Protein AF-A0A5E4C0H9-F1 (afdb_monomer_lite)

pLDDT: mean 81.45, std 17.75, range [36.22, 96.88]

Sequence (66 aa):
MEAAGEEEISVEEEAVDKNVFRDCSKIAFYRRQKQLSKNSTYRALLDSITTEKDSTRFQIINEATK

Structure (mmCIF, N/CA/C/O backbone):
data_AF-A0A5E4C0H9-F1
#
_entry.id   AF-A0A5E4C0H9-F1
#
loop_
_atom_site.group_PDB
_atom_site.id
_atom_site.type_symbol
_atom_site.label_atom_id
_atom_site.label_alt_id
_atom_site.label_comp_id
_atom_site.label_asym_id
_atom_site.label_entity_id
_atom_site.label_seq_id
_atom_site.pdbx_PDB_ins_code
_atom_site.Cartn_x
_atom_site.Cartn_y
_atom_site.Cartn_z
_atom_site.occupancy
_atom_site.B_iso_or_equiv
_atom_site.auth_seq_id
_atom_site.auth_comp_id
_atom_site.auth_asym_id
_atom_site.auth_atom_id
_atom_site.pdbx_PDB_model_num
ATOM 1 N N . MET A 1 1 ? 0.739 1.446 -47.220 1.00 39.25 1 MET A N 1
ATOM 2 C CA . MET A 1 1 ? 1.856 1.655 -46.282 1.00 39.25 1 MET A CA 1
ATOM 3 C C . MET A 1 1 ? 1.654 3.053 -45.740 1.00 39.25 1 MET A C 1
ATOM 5 O O . MET A 1 1 ? 1.911 4.003 -46.464 1.00 39.25 1 MET A O 1
ATOM 9 N N . GLU A 1 2 ? 0.990 3.171 -44.590 1.00 36.22 2 GLU A N 1
ATOM 10 C CA . GLU A 1 2 ? 0.723 4.479 -43.983 1.00 36.22 2 GLU A CA 1
ATOM 11 C C . GLU A 1 2 ? 2.035 5.040 -43.439 1.00 36.22 2 GLU A C 1
ATOM 13 O O . GLU A 1 2 ? 2.765 4.351 -42.726 1.00 36.22 2 GLU A O 1
ATOM 18 N N . ALA A 1 3 ? 2.359 6.257 -43.871 1.00 43.72 3 ALA A N 1
ATOM 19 C CA . ALA A 1 3 ? 3.518 7.000 -43.418 1.00 43.72 3 ALA A CA 1
ATOM 20 C C . ALA A 1 3 ? 3.337 7.325 -41.932 1.00 43.72 3 ALA A C 1
ATOM 22 O O . ALA A 1 3 ? 2.349 7.951 -41.546 1.00 43.72 3 ALA A O 1
ATOM 23 N N . ALA A 1 4 ? 4.279 6.858 -41.114 1.00 50.38 4 ALA A N 1
ATOM 24 C CA . ALA A 1 4 ? 4.390 7.251 -39.721 1.00 50.38 4 ALA A CA 1
ATOM 25 C C . ALA A 1 4 ? 4.561 8.774 -39.674 1.00 50.38 4 ALA A C 1
ATOM 27 O O . ALA A 1 4 ? 5.497 9.305 -40.271 1.00 50.38 4 ALA A O 1
ATOM 28 N N . GLY A 1 5 ? 3.604 9.453 -39.040 1.00 44.25 5 GLY A N 1
ATOM 29 C CA . GLY A 1 5 ? 3.653 10.892 -38.830 1.00 44.25 5 GLY A CA 1
ATOM 30 C C . GLY A 1 5 ? 4.940 11.267 -38.109 1.00 44.25 5 GLY A C 1
ATOM 31 O O . GLY A 1 5 ? 5.348 10.590 -37.167 1.00 44.25 5 GLY A O 1
ATOM 32 N N . GLU A 1 6 ? 5.584 12.321 -38.594 1.00 53.66 6 GLU A N 1
ATOM 33 C CA . GLU A 1 6 ? 6.727 12.944 -37.945 1.00 53.66 6 GLU A CA 1
ATOM 34 C C . GLU A 1 6 ? 6.260 13.492 -36.588 1.00 53.66 6 GLU A C 1
ATOM 36 O O . GLU A 1 6 ? 5.648 14.554 -36.503 1.00 53.66 6 GLU A O 1
ATOM 41 N N . GLU A 1 7 ? 6.477 12.724 -35.518 1.00 52.72 7 GLU A N 1
ATOM 42 C CA . GLU A 1 7 ? 6.461 13.266 -34.162 1.00 52.72 7 GLU A CA 1
ATOM 43 C C . GLU A 1 7 ? 7.672 14.195 -34.059 1.00 52.72 7 GLU A C 1
ATOM 45 O O . GLU A 1 7 ? 8.814 13.738 -34.040 1.00 52.72 7 GLU A O 1
ATOM 50 N N . GLU A 1 8 ? 7.428 15.507 -34.066 1.00 50.50 8 GLU A N 1
ATOM 51 C CA . GLU A 1 8 ? 8.443 16.525 -33.804 1.00 50.50 8 GLU A CA 1
ATOM 52 C C . GLU A 1 8 ? 9.076 16.246 -32.432 1.00 50.50 8 GLU A C 1
ATOM 54 O O . GLU A 1 8 ? 8.486 16.492 -31.379 1.00 50.50 8 GLU A O 1
ATOM 59 N N . ILE A 1 9 ? 10.272 15.660 -32.454 1.00 47.62 9 ILE A N 1
ATOM 60 C CA . ILE A 1 9 ? 11.044 15.292 -31.270 1.00 47.62 9 ILE A CA 1
ATOM 61 C C . ILE A 1 9 ? 11.403 16.598 -30.550 1.00 47.62 9 ILE A C 1
ATOM 63 O O . ILE A 1 9 ? 12.177 17.404 -31.071 1.00 47.62 9 ILE A O 1
ATOM 67 N N . SER A 1 10 ? 10.820 16.845 -29.374 1.00 62.16 10 SER A N 1
ATOM 68 C CA . SER A 1 10 ? 11.155 18.029 -28.583 1.00 62.16 10 SER A CA 1
ATOM 69 C C . SER A 1 10 ? 12.629 17.967 -28.160 1.00 62.16 10 SER A C 1
ATOM 71 O O . SER A 1 10 ? 13.142 16.911 -27.796 1.00 62.16 10 SER A O 1
ATOM 73 N N . VAL A 1 11 ? 13.326 19.107 -28.199 1.00 55.44 11 VAL A N 1
ATOM 74 C CA . VAL A 1 11 ? 14.777 19.263 -27.925 1.00 55.44 11 VAL A CA 1
ATOM 75 C C . VAL A 1 11 ? 15.214 18.681 -26.562 1.00 55.44 11 VAL A C 1
ATOM 77 O O . VAL A 1 11 ? 16.388 18.410 -26.329 1.00 55.44 11 VAL A O 1
ATOM 80 N N . GLU A 1 12 ? 14.274 18.435 -25.652 1.00 53.88 12 GLU A N 1
ATOM 81 C CA . GLU A 1 12 ? 14.518 17.853 -24.329 1.00 53.88 12 GLU A CA 1
ATOM 82 C C . GLU A 1 12 ? 14.659 16.315 -24.343 1.00 53.88 12 GLU A C 1
ATOM 84 O O . GLU A 1 12 ? 15.209 15.749 -23.397 1.00 53.88 12 GLU A O 1
ATOM 89 N N . GLU A 1 13 ? 14.188 15.626 -25.391 1.00 55.47 13 GLU A N 1
ATOM 90 C CA . GLU A 1 13 ? 14.287 14.161 -25.549 1.00 55.47 13 GLU A CA 1
ATOM 91 C C . GLU A 1 13 ? 15.718 13.691 -25.881 1.00 55.47 13 GLU A C 1
ATOM 93 O O . GLU A 1 13 ? 16.046 12.530 -25.650 1.00 55.47 13 GLU A O 1
ATOM 98 N N . GLU A 1 14 ? 16.593 14.574 -26.380 1.00 60.16 14 GLU A N 1
ATOM 99 C CA . GLU A 1 14 ? 17.966 14.224 -26.784 1.00 60.16 14 GLU A CA 1
ATOM 100 C C . GLU A 1 14 ? 18.935 14.107 -25.588 1.00 60.16 14 GLU A C 1
ATOM 102 O O . GLU A 1 14 ? 19.880 13.319 -25.614 1.00 60.16 14 GLU A O 1
ATOM 107 N N . ALA A 1 15 ? 18.702 14.855 -24.503 1.00 68.50 15 ALA A N 1
ATOM 108 C CA . ALA A 1 15 ? 19.659 14.971 -23.396 1.00 68.50 15 ALA A CA 1
ATOM 109 C C . ALA A 1 15 ? 19.624 13.799 -22.393 1.00 68.50 15 ALA A C 1
ATOM 111 O O . ALA A 1 15 ? 20.544 13.652 -21.584 1.00 68.50 15 ALA A O 1
ATOM 112 N N . VAL A 1 16 ? 18.571 12.973 -22.407 1.00 77.44 16 VAL A N 1
ATOM 113 C CA . VAL A 1 16 ? 18.380 11.876 -21.447 1.00 77.44 16 VAL A CA 1
ATOM 114 C C . VAL A 1 16 ? 17.904 10.617 -22.163 1.00 77.44 16 VAL A C 1
ATOM 116 O O . VAL A 1 16 ? 16.771 10.551 -22.630 1.00 77.44 16 VAL A O 1
ATOM 119 N N . ASP A 1 17 ? 18.727 9.564 -22.151 1.00 81.56 17 ASP A N 1
ATOM 120 C CA . ASP A 1 17 ? 18.305 8.244 -22.625 1.00 81.56 17 ASP A CA 1
ATOM 121 C C . ASP A 1 17 ? 17.285 7.621 -21.658 1.00 81.56 17 ASP A C 1
ATOM 123 O O . ASP A 1 17 ? 17.612 7.023 -20.626 1.00 81.56 17 ASP A O 1
ATOM 127 N N . LYS A 1 18 ? 16.007 7.745 -22.016 1.00 80.94 18 LYS A N 1
ATOM 128 C CA . LYS A 1 18 ? 14.878 7.201 -21.253 1.00 80.94 18 LYS A CA 1
ATOM 129 C C . LYS A 1 18 ? 14.896 5.675 -21.154 1.00 80.94 18 LYS A C 1
ATOM 131 O O . LYS A 1 18 ? 14.231 5.131 -20.272 1.00 80.94 18 LYS A O 1
ATOM 136 N N . ASN A 1 19 ? 15.663 4.971 -21.989 1.00 83.62 19 ASN A N 1
ATOM 137 C CA . ASN A 1 19 ? 15.761 3.512 -21.928 1.00 83.62 19 ASN A CA 1
ATOM 138 C C . ASN A 1 19 ? 16.520 3.020 -20.691 1.00 83.62 19 ASN A C 1
ATOM 140 O O . ASN A 1 19 ? 16.276 1.899 -20.234 1.00 83.62 19 ASN A O 1
ATOM 144 N N . VAL A 1 20 ? 17.388 3.861 -20.118 1.00 87.31 20 VAL A N 1
ATOM 145 C CA . VAL A 1 20 ? 18.123 3.573 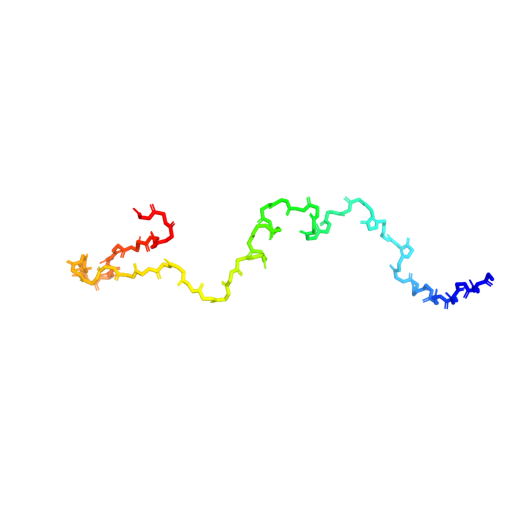-18.876 1.00 87.31 20 VAL A CA 1
ATOM 146 C C . VAL A 1 20 ? 17.180 3.553 -17.669 1.00 87.31 20 VAL A C 1
ATOM 148 O O . VAL A 1 20 ? 17.376 2.789 -16.718 1.00 87.31 20 VAL A O 1
ATOM 151 N N . PHE A 1 21 ? 16.121 4.361 -17.703 1.00 88.75 21 PHE A N 1
ATOM 152 C CA . PHE A 1 21 ? 15.185 4.491 -16.596 1.00 88.75 21 PHE A CA 1
ATOM 153 C C . PHE A 1 21 ? 14.052 3.472 -16.700 1.00 88.75 21 PHE A C 1
ATOM 155 O O . PHE A 1 21 ? 13.463 3.216 -17.753 1.00 88.75 21 PHE A O 1
ATOM 162 N N . ARG A 1 22 ? 13.712 2.867 -15.560 1.00 88.94 22 ARG A N 1
ATOM 163 C CA . ARG A 1 22 ? 12.560 1.971 -15.485 1.00 88.94 22 ARG A CA 1
ATOM 164 C C . ARG A 1 22 ? 11.294 2.805 -15.421 1.00 88.94 22 ARG A C 1
ATOM 166 O O . ARG A 1 22 ? 11.048 3.489 -14.432 1.00 88.94 22 ARG A O 1
ATOM 173 N N . ASP A 1 23 ? 10.467 2.679 -16.444 1.00 88.00 23 ASP A N 1
ATOM 174 C CA . ASP A 1 23 ? 9.100 3.160 -16.373 1.00 88.00 23 ASP A CA 1
ATOM 175 C C . ASP A 1 23 ? 8.265 2.326 -15.379 1.00 88.00 23 ASP A C 1
ATOM 177 O O . ASP A 1 23 ? 8.636 1.242 -14.912 1.00 88.00 23 ASP A O 1
ATOM 181 N N . CYS A 1 24 ? 7.083 2.844 -15.075 1.00 86.62 24 CYS A N 1
ATOM 182 C CA . CYS A 1 24 ? 6.103 2.237 -14.185 1.00 86.62 24 CYS A CA 1
ATOM 183 C C . CYS A 1 24 ? 5.748 0.774 -14.524 1.00 86.62 24 CYS A C 1
ATOM 185 O O . CYS A 1 24 ? 5.418 -0.006 -13.630 1.00 86.62 24 CYS A O 1
ATOM 187 N N . SER A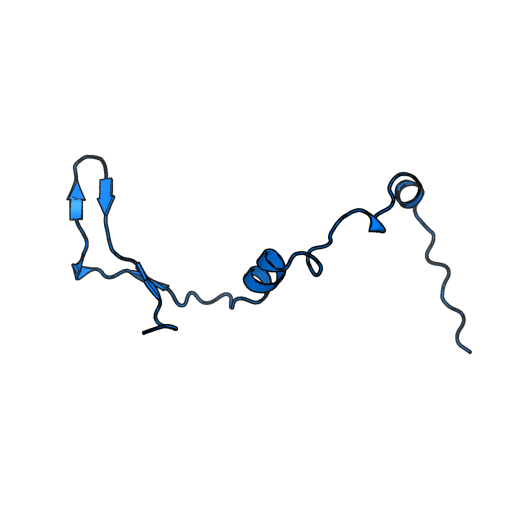 1 25 ? 5.793 0.384 -15.802 1.00 84.62 25 SER A N 1
ATOM 188 C CA . SER A 1 25 ? 5.472 -0.976 -16.253 1.00 84.62 25 SER A CA 1
ATOM 189 C C . SER A 1 25 ? 6.621 -1.961 -15.999 1.00 84.62 25 SER A C 1
ATOM 191 O O . SER A 1 25 ? 6.378 -3.139 -15.706 1.00 84.62 25 SER A O 1
ATOM 193 N N . LYS A 1 26 ? 7.862 -1.454 -16.035 1.00 90.69 26 LYS A N 1
ATOM 194 C CA . LYS A 1 26 ? 9.110 -2.188 -15.773 1.00 90.69 26 LYS A CA 1
ATOM 195 C C . LYS A 1 26 ? 9.385 -2.384 -14.276 1.00 90.69 26 LYS A C 1
ATOM 197 O O . LYS A 1 26 ? 10.199 -3.230 -13.902 1.00 90.69 26 LYS A O 1
ATOM 202 N N . ILE A 1 27 ? 8.702 -1.649 -13.395 1.00 94.44 27 ILE A N 1
ATOM 203 C CA . ILE A 1 27 ? 8.816 -1.798 -11.938 1.00 94.44 27 ILE A CA 1
ATOM 204 C C . ILE A 1 27 ? 7.718 -2.739 -11.418 1.00 94.44 27 ILE A C 1
ATOM 206 O O . ILE A 1 27 ? 6.551 -2.371 -11.294 1.00 94.44 27 ILE A O 1
ATOM 210 N N . ALA A 1 28 ? 8.096 -3.967 -11.050 1.00 92.81 28 ALA A N 1
ATOM 211 C CA . ALA A 1 28 ? 7.138 -5.018 -10.693 1.00 92.81 28 ALA A CA 1
ATOM 212 C C . ALA A 1 28 ? 6.2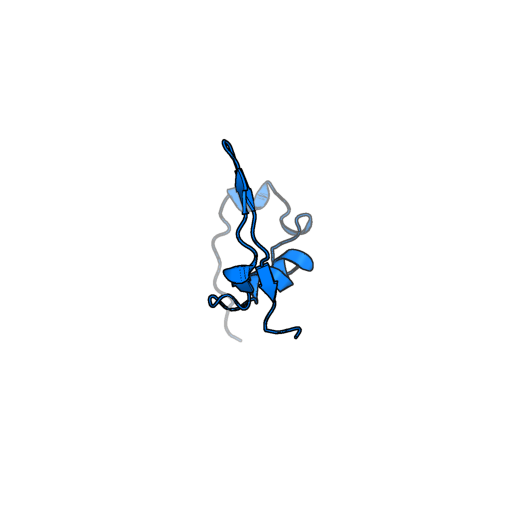26 -4.674 -9.497 1.00 92.81 28 ALA A C 1
ATOM 214 O O . ALA A 1 28 ? 5.039 -4.998 -9.532 1.00 92.81 28 ALA A O 1
ATOM 215 N N . PHE A 1 29 ? 6.746 -4.030 -8.441 1.00 93.56 29 PHE A N 1
ATOM 216 C CA . PHE A 1 29 ? 5.920 -3.649 -7.284 1.00 93.56 29 PHE A CA 1
ATOM 217 C C . PHE A 1 29 ? 4.931 -2.535 -7.642 1.00 93.56 29 PHE A C 1
ATOM 219 O O . PHE A 1 29 ? 3.765 -2.613 -7.266 1.00 93.56 29 PHE A O 1
ATOM 226 N N . TYR A 1 30 ? 5.385 -1.543 -8.412 1.00 93.94 30 TYR A N 1
ATOM 227 C CA . TYR A 1 30 ? 4.559 -0.429 -8.857 1.00 93.94 30 TYR A CA 1
ATOM 228 C C . TYR A 1 30 ? 3.420 -0.937 -9.739 1.00 93.94 30 TYR A C 1
ATOM 230 O O . TYR A 1 30 ? 2.265 -0.586 -9.519 1.00 93.94 30 TYR A O 1
ATOM 238 N N . ARG A 1 31 ? 3.726 -1.839 -10.682 1.00 92.56 31 ARG A N 1
ATOM 239 C CA . ARG A 1 31 ? 2.719 -2.477 -11.536 1.00 92.56 31 ARG A CA 1
ATOM 240 C C . ARG A 1 31 ? 1.625 -3.162 -10.717 1.00 92.56 31 ARG A C 1
ATOM 242 O O . ARG A 1 31 ? 0.453 -2.974 -11.022 1.00 92.56 31 ARG A O 1
ATOM 249 N N . ARG A 1 32 ? 1.995 -3.905 -9.666 1.00 91.00 32 ARG A N 1
ATOM 250 C CA . ARG A 1 32 ? 1.026 -4.555 -8.766 1.00 91.00 32 ARG A CA 1
ATOM 251 C C . ARG A 1 32 ? 0.160 -3.538 -8.025 1.00 91.00 32 ARG A C 1
ATOM 253 O O . ARG A 1 32 ? -1.048 -3.710 -7.990 1.00 91.00 32 ARG A O 1
ATOM 260 N N . GLN A 1 33 ? 0.756 -2.476 -7.484 1.00 90.00 33 GLN A N 1
ATOM 261 C CA . GLN A 1 33 ? 0.026 -1.433 -6.752 1.00 90.00 33 GLN A CA 1
ATOM 262 C C . GLN A 1 33 ? -0.926 -0.638 -7.659 1.00 90.00 33 GLN A C 1
ATOM 264 O O . GLN A 1 33 ? -2.068 -0.397 -7.287 1.00 90.00 33 GLN A O 1
ATOM 269 N N . LYS A 1 34 ? -0.502 -0.295 -8.882 1.00 89.31 34 LYS A N 1
ATOM 270 C CA . LYS A 1 34 ? -1.330 0.442 -9.854 1.00 89.31 34 LYS A CA 1
ATOM 271 C C . LYS A 1 34 ? -2.542 -0.357 -10.353 1.00 89.31 34 LYS A C 1
ATOM 273 O O . LYS A 1 34 ? -3.520 0.243 -10.783 1.00 89.31 34 LYS A O 1
ATOM 278 N N . GLN A 1 35 ? -2.470 -1.687 -10.324 1.00 86.12 35 GLN A N 1
ATOM 279 C CA . GLN A 1 35 ? -3.563 -2.580 -10.724 1.00 86.12 35 GLN A CA 1
ATOM 280 C C . GLN A 1 35 ? -4.578 -2.853 -9.602 1.00 86.12 35 GLN A C 1
ATOM 282 O O . GLN A 1 35 ? -5.617 -3.450 -9.876 1.00 86.12 35 GLN A O 1
ATOM 287 N N . LEU A 1 36 ? -4.304 -2.442 -8.357 1.00 86.94 36 LEU A N 1
ATOM 288 C CA . LEU A 1 36 ? -5.258 -2.607 -7.260 1.00 86.94 36 LEU A CA 1
ATOM 289 C C . LEU A 1 36 ? -6.515 -1.759 -7.504 1.00 86.94 36 LEU A C 1
ATOM 291 O O . LEU A 1 36 ? -6.450 -0.638 -8.012 1.00 86.94 36 LEU A O 1
ATOM 295 N N . SER A 1 37 ? -7.677 -2.304 -7.139 1.00 82.69 37 SER A N 1
ATOM 296 C CA . SER A 1 37 ? -8.948 -1.587 -7.233 1.00 82.69 37 SER A CA 1
ATOM 297 C C . SER A 1 37 ? -8.959 -0.357 -6.328 1.00 82.69 37 SER A C 1
ATOM 299 O O . SER A 1 37 ? -8.377 -0.369 -5.248 1.00 82.69 37 SER A O 1
ATOM 301 N N . LYS A 1 38 ? -9.704 0.686 -6.717 1.00 85.38 38 LYS A N 1
ATOM 302 C CA . LYS A 1 38 ? -9.912 1.874 -5.867 1.00 85.38 38 LYS A CA 1
ATOM 303 C C . LYS A 1 38 ? -10.639 1.557 -4.555 1.00 85.38 38 LYS A C 1
ATOM 305 O O . LYS A 1 38 ? -10.514 2.307 -3.594 1.00 85.38 38 LYS A O 1
ATOM 310 N N . ASN A 1 39 ? -11.398 0.463 -4.523 1.00 87.56 39 ASN A N 1
ATOM 311 C CA . ASN A 1 39 ? -12.066 -0.002 -3.315 1.00 87.56 39 ASN A CA 1
ATOM 312 C C . ASN A 1 39 ? -11.057 -0.705 -2.406 1.00 87.56 39 ASN A C 1
ATOM 314 O O . ASN A 1 39 ? -10.302 -1.565 -2.864 1.00 87.56 39 ASN A O 1
ATOM 318 N N . SER A 1 40 ? -11.071 -0.347 -1.123 1.00 88.44 40 SER A N 1
ATOM 319 C CA . SER A 1 40 ? -10.251 -1.000 -0.106 1.00 88.44 40 SER A CA 1
ATOM 320 C C . SER A 1 40 ? -10.812 -2.383 0.212 1.00 88.44 40 SER A C 1
ATOM 322 O O . SER A 1 40 ? -11.991 -2.507 0.533 1.00 88.44 40 SER A O 1
ATOM 324 N N . THR A 1 41 ? -9.957 -3.403 0.187 1.00 92.38 41 THR A N 1
ATOM 325 C CA . THR A 1 41 ? -10.253 -4.736 0.745 1.00 92.38 41 THR A CA 1
ATOM 326 C C . THR A 1 41 ? -9.895 -4.834 2.227 1.00 92.38 41 THR A C 1
ATOM 328 O O . THR A 1 41 ? -10.005 -5.899 2.829 1.00 92.38 41 THR A O 1
ATOM 331 N N . TYR A 1 42 ? -9.405 -3.743 2.816 1.00 93.69 42 TYR A N 1
ATOM 332 C CA . TYR A 1 42 ? -9.025 -3.677 4.217 1.00 93.69 42 TYR A CA 1
ATOM 333 C C . TYR A 1 42 ? -10.140 -3.064 5.056 1.00 93.69 42 TYR A C 1
ATOM 335 O O . TYR A 1 4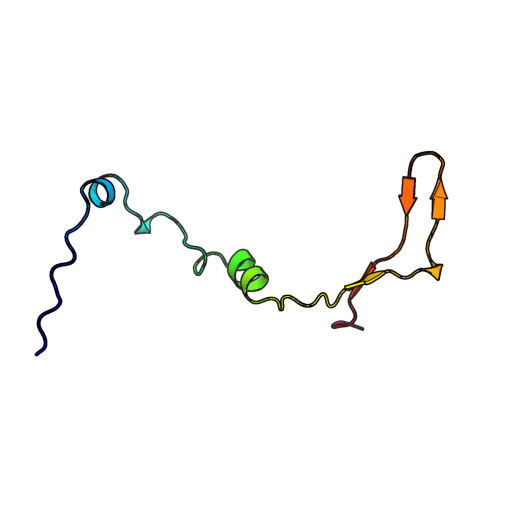2 ? -10.675 -2.008 4.705 1.00 93.69 42 TYR A O 1
ATOM 343 N N . ARG A 1 43 ? -10.422 -3.690 6.202 1.00 94.56 43 ARG A N 1
ATOM 344 C CA . ARG A 1 43 ? -11.417 -3.246 7.182 1.00 94.56 43 ARG A CA 1
ATOM 345 C C . ARG A 1 43 ? -10.807 -3.157 8.580 1.00 94.56 43 ARG A C 1
ATOM 347 O O . ARG A 1 43 ? -10.061 -4.040 8.997 1.00 94.56 43 ARG A O 1
ATOM 354 N N . ALA A 1 44 ? -11.149 -2.103 9.319 1.00 94.75 44 ALA A N 1
ATOM 355 C CA . ALA A 1 44 ? -10.780 -1.967 10.726 1.00 94.75 44 ALA A CA 1
ATOM 356 C C . ALA A 1 44 ? -11.665 -2.854 11.619 1.00 94.75 44 ALA A C 1
ATOM 358 O O . ALA A 1 44 ? -12.892 -2.858 11.483 1.00 94.75 44 ALA A O 1
ATOM 359 N N . LEU A 1 45 ? -11.050 -3.575 12.557 1.00 95.31 45 LEU A N 1
ATOM 360 C CA . LEU A 1 45 ? -11.761 -4.329 13.587 1.00 95.31 45 LEU A CA 1
ATOM 361 C C . LEU A 1 45 ? -12.024 -3.425 14.795 1.00 95.31 45 LEU A C 1
ATOM 363 O O . LEU A 1 45 ? -11.135 -3.203 15.617 1.00 95.31 45 LEU A O 1
ATOM 367 N N . LEU A 1 46 ? -13.250 -2.917 14.906 1.00 94.12 46 LEU A N 1
ATOM 368 C CA . LEU A 1 46 ? -13.618 -1.953 15.951 1.00 94.12 46 LEU A CA 1
ATOM 369 C C . LEU A 1 46 ? -13.528 -2.539 17.366 1.00 94.12 46 LEU A C 1
ATOM 371 O O . LEU A 1 46 ? -13.163 -1.831 18.297 1.00 94.12 46 LEU A O 1
ATOM 375 N N . ASP A 1 47 ? -13.744 -3.846 17.506 1.00 95.56 47 ASP A N 1
ATOM 376 C CA . ASP A 1 47 ? -13.637 -4.551 18.788 1.00 95.56 47 ASP A CA 1
ATOM 377 C C . ASP A 1 47 ? -12.201 -4.565 19.348 1.00 95.56 47 ASP A C 1
ATOM 379 O O . ASP A 1 47 ? -11.992 -4.860 20.520 1.00 95.56 47 ASP A O 1
ATOM 383 N N . SER A 1 48 ? -11.199 -4.248 18.518 1.00 95.81 48 SER A N 1
ATOM 384 C CA . SER A 1 48 ? -9.781 -4.223 18.905 1.00 95.81 48 SER A CA 1
ATOM 385 C C . SER A 1 48 ? -9.258 -2.835 19.287 1.00 95.81 48 SER A C 1
ATOM 387 O O . SER A 1 48 ? -8.054 -2.681 19.495 1.00 95.81 48 SER A O 1
ATOM 389 N N . ILE A 1 49 ? -10.129 -1.822 19.335 1.00 96.56 49 ILE A N 1
ATOM 390 C CA . ILE A 1 49 ? -9.714 -0.447 19.612 1.00 96.56 49 ILE A CA 1
ATOM 391 C C . ILE A 1 49 ? -9.219 -0.329 21.055 1.00 96.56 49 ILE A C 1
ATOM 393 O O . ILE A 1 49 ? -9.953 -0.590 22.007 1.00 96.56 49 ILE A O 1
ATOM 397 N N . THR A 1 50 ? -7.986 0.143 21.212 1.00 96.19 50 THR A N 1
ATOM 398 C CA . THR A 1 50 ? -7.443 0.597 22.491 1.00 96.19 50 THR A CA 1
ATOM 399 C C . THR A 1 50 ? -6.970 2.039 22.366 1.00 96.19 50 THR A C 1
ATOM 401 O O . THR A 1 50 ? -6.206 2.390 21.464 1.00 96.19 50 THR A O 1
ATOM 404 N N . THR A 1 51 ? -7.443 2.893 23.272 1.00 96.00 51 THR A N 1
ATOM 405 C CA . THR A 1 51 ? -7.086 4.315 23.309 1.00 96.00 51 THR A CA 1
ATOM 406 C C . THR A 1 51 ? -6.199 4.579 24.518 1.00 96.00 51 THR A C 1
ATOM 408 O O . THR A 1 51 ? -6.599 4.355 25.658 1.00 96.00 51 THR A O 1
ATOM 411 N N . GLU A 1 52 ? -4.987 5.055 24.260 1.00 94.38 52 GLU A N 1
ATOM 412 C CA . GLU A 1 52 ? -4.038 5.571 25.245 1.00 94.38 52 GLU A CA 1
ATOM 413 C C . GLU A 1 52 ? -4.028 7.107 25.183 1.00 94.38 52 GLU A C 1
ATOM 415 O O . GLU A 1 52 ? -4.617 7.714 24.291 1.00 94.38 52 GLU A O 1
ATOM 420 N N . LYS A 1 53 ? -3.333 7.754 26.125 1.00 94.25 53 LYS A N 1
ATOM 421 C CA . LYS A 1 53 ? -3.255 9.222 26.212 1.00 94.25 53 LYS A CA 1
ATOM 422 C C . LYS A 1 53 ? -2.808 9.888 24.901 1.00 94.25 53 LYS A C 1
ATOM 424 O O . LYS A 1 53 ? -3.356 10.921 24.537 1.00 94.25 53 LYS A O 1
ATOM 429 N N . ASP A 1 54 ? -1.856 9.264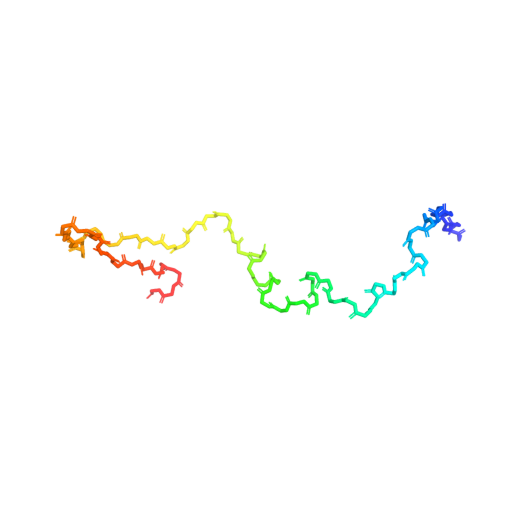 24.207 1.00 96.69 54 ASP A N 1
ATOM 430 C CA . ASP A 1 54 ? -1.213 9.813 23.007 1.00 96.69 54 ASP A CA 1
ATOM 431 C C . ASP A 1 54 ? -1.357 8.898 21.776 1.00 96.69 54 ASP A C 1
ATOM 433 O O . ASP A 1 54 ? -0.774 9.168 20.727 1.00 96.69 54 ASP A O 1
ATOM 437 N N . SER A 1 55 ? -2.094 7.782 21.882 1.00 95.88 55 SER A N 1
ATOM 438 C CA . SER A 1 55 ? -2.221 6.831 20.773 1.00 95.88 55 SER A CA 1
ATOM 439 C C . SER A 1 55 ? -3.580 6.144 20.722 1.00 95.88 55 SER A C 1
ATOM 441 O O . SER A 1 55 ? -4.265 5.973 21.725 1.00 95.88 55 SER A O 1
ATOM 443 N N . THR A 1 56 ? -3.987 5.734 19.526 1.00 95.94 56 THR A N 1
ATOM 444 C CA . THR A 1 56 ? -5.122 4.832 19.326 1.00 95.94 56 THR A CA 1
ATOM 445 C C . THR A 1 56 ? -4.638 3.673 18.481 1.00 95.94 56 THR A C 1
ATOM 447 O O . THR A 1 56 ? -4.059 3.878 17.413 1.00 95.94 56 THR A O 1
ATOM 450 N N . ARG A 1 57 ? -4.844 2.453 18.966 1.00 96.81 57 ARG A N 1
ATOM 451 C CA . ARG A 1 57 ? -4.438 1.225 18.284 1.00 96.81 57 ARG A CA 1
ATOM 452 C C . ARG A 1 57 ? -5.680 0.429 17.932 1.00 96.81 57 ARG A C 1
ATOM 454 O O . ARG A 1 57 ? -6.620 0.368 18.711 1.00 96.81 57 ARG A O 1
ATOM 461 N N . PHE A 1 58 ? -5.679 -0.164 16.750 1.00 96.88 58 PHE A N 1
ATOM 462 C CA . PHE A 1 58 ? -6.714 -1.074 16.276 1.00 96.88 58 PHE A CA 1
ATOM 463 C C . PHE A 1 58 ? -6.122 -1.973 15.194 1.00 96.88 58 PHE A C 1
ATOM 465 O O . PHE A 1 58 ? -5.104 -1.651 14.579 1.00 96.88 58 PHE A O 1
ATOM 472 N N . GLN A 1 59 ? -6.752 -3.115 14.960 1.00 96.50 59 GLN A N 1
ATOM 473 C CA . GLN A 1 59 ? -6.351 -4.059 13.929 1.00 96.50 59 GLN A CA 1
ATOM 474 C C . GLN A 1 59 ? -7.012 -3.715 12.594 1.00 96.50 59 GLN A C 1
ATOM 476 O O . GLN A 1 59 ? -8.180 -3.323 12.538 1.00 96.50 59 GLN A O 1
ATOM 481 N N . ILE A 1 60 ? -6.267 -3.914 11.510 1.00 95.81 60 ILE A N 1
ATOM 482 C CA . ILE A 1 60 ? -6.765 -3.834 10.137 1.00 95.81 60 ILE A CA 1
ATOM 483 C C . ILE A 1 60 ? -6.672 -5.235 9.532 1.00 95.81 60 ILE A C 1
ATOM 485 O O . ILE A 1 60 ? -5.607 -5.849 9.539 1.00 95.81 60 ILE A O 1
ATOM 489 N N . ILE A 1 61 ? -7.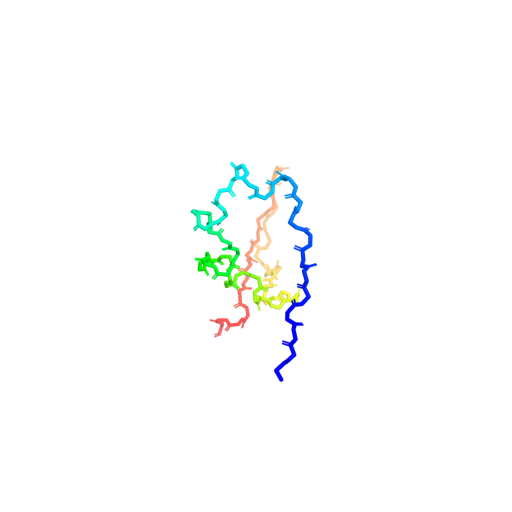787 -5.738 9.012 1.00 95.56 61 ILE A N 1
ATOM 490 C CA . ILE A 1 61 ? -7.912 -7.077 8.430 1.00 95.56 61 ILE A CA 1
ATOM 491 C C . ILE A 1 61 ? -8.029 -6.937 6.914 1.00 95.56 61 ILE A C 1
ATOM 493 O O . ILE A 1 61 ? -8.749 -6.064 6.435 1.00 95.56 61 ILE A O 1
ATOM 497 N N . ASN A 1 62 ? -7.342 -7.799 6.162 1.00 93.12 62 ASN A N 1
ATOM 498 C CA . ASN A 1 62 ? -7.554 -7.944 4.723 1.00 93.12 62 ASN A CA 1
ATOM 499 C C . ASN A 1 62 ? -8.667 -8.967 4.470 1.00 93.12 62 ASN A C 1
ATOM 501 O O . ASN A 1 62 ? -8.503 -10.150 4.764 1.00 93.12 62 ASN A O 1
ATOM 505 N N . GLU A 1 63 ? -9.790 -8.517 3.922 1.00 90.06 63 GLU A N 1
ATOM 506 C CA . GLU A 1 63 ? -10.953 -9.362 3.647 1.00 90.06 63 GLU A CA 1
ATOM 507 C C . GLU A 1 63 ? -10.743 -10.287 2.443 1.00 90.06 63 GLU A C 1
ATOM 509 O O . GLU A 1 63 ? -11.383 -11.327 2.363 1.00 90.06 63 GLU A O 1
ATOM 514 N N . ALA A 1 64 ? -9.819 -9.957 1.533 1.00 85.88 64 ALA A N 1
ATOM 515 C CA . ALA A 1 64 ? -9.544 -10.769 0.345 1.00 85.88 64 ALA A CA 1
ATOM 516 C C . ALA A 1 64 ? -8.705 -12.026 0.637 1.00 85.88 64 ALA A C 1
ATOM 518 O O . ALA A 1 64 ? -8.635 -12.922 -0.200 1.00 85.88 64 ALA A O 1
ATOM 519 N N . THR A 1 65 ? -8.033 -12.078 1.791 1.00 78.62 65 THR A N 1
ATOM 520 C CA . THR A 1 65 ? -7.169 -13.200 2.209 1.00 78.62 65 THR A CA 1
ATOM 521 C C . THR A 1 65 ? -7.708 -13.954 3.424 1.00 78.62 65 THR A C 1
ATOM 523 O O . THR A 1 65 ? -6.971 -14.739 4.018 1.00 78.62 65 THR A O 1
ATOM 526 N N . LYS A 1 66 ? -8.942 -13.660 3.840 1.00 57.03 66 LYS A N 1
ATOM 527 C CA . LYS A 1 66 ? -9.633 -14.391 4.902 1.00 57.03 66 LYS A CA 1
ATOM 528 C C . LYS A 1 66 ? -10.257 -15.661 4.333 1.00 57.03 66 LYS A C 1
ATOM 530 O O . LYS A 1 66 ? -10.210 -16.680 5.052 1.00 57.03 66 LYS A O 1
#

Secondary structure (DSSP, 8-state):
-PPPP-----TTSSSS-TTSS--TTT-HHHHHHHTS-SS--EEEEEEEEEE-SS-EEEEEEEGGG-

Organism: Marmota monax (NCBI:txid9995)

Foldseek 3Di:
DDDDDPPPPPPVPVPDDCVVDDDQVNDVVSVVVVPDDPDAQKDWDPVQWDDDPPDIDTDIDRNVVD

Radius of gyration: 23.43 Å; chains: 1; bounding box: 33×34×72 Å